Protein AF-X1LH79-F1 (afdb_monomer)

Organism: NCBI:txid412755

Foldseek 3Di:
DVVVVFVVVQVVCCVPVVDDRDPGDDDDDDDDPDDDPDDDPPVPPPPDDDPVQLVVLVVVLVPPPDPVCSVVSSVVSVVVVSVCVVDPDDD

Solvent-accessible surface area (backbone atoms only — not comparable to full-atom values): 6062 Å² total; per-residue (Å²): 113,71,66,60,55,50,53,53,53,40,53,55,48,40,71,69,66,71,65,82,77,64,86,79,87,82,88,78,92,73,85,82,78,78,78,69,95,83,78,75,86,62,84,74,77,79,72,76,76,53,73,65,58,53,47,54,52,52,56,64,45,67,75,48,86,56,68,86,48,42,67,57,52,48,53,50,54,54,49,52,54,43,51,47,71,76,50,65,81,82,132

Mean predicted aligned error: 16.65 Å

pLDDT: mean 74.17, std 11.96, range [45.28, 87.88]

Radius of gyration: 16.34 Å; Cα contacts (8 Å, |Δi|>4): 30; chains: 1; bounding box: 38×34×36 Å

Secondary structure (DSSP, 8-state):
-HHHHHHHHHHHHHHHH-SS------PPP----PPPTTS--------PPPHHHHHHHHHHHHT-S-TTTHHHHHHHHHHHHHHHHHSPPP-

Structure (mmCIF, N/CA/C/O backbone):
data_AF-X1LH79-F1
#
_entry.id   AF-X1LH79-F1
#
loop_
_atom_site.group_PDB
_atom_site.id
_atom_site.type_symbol
_atom_site.label_atom_id
_atom_site.label_alt_id
_atom_site.label_comp_id
_atom_site.label_asym_id
_atom_site.label_entity_id
_atom_site.label_seq_id
_atom_site.pdbx_PDB_ins_code
_atom_site.Cartn_x
_atom_site.Cartn_y
_atom_site.Cartn_z
_atom_site.occupancy
_atom_site.B_iso_or_equiv
_atom_site.auth_seq_id
_atom_site.auth_comp_id
_atom_site.auth_asym_id
_atom_site.auth_atom_id
_atom_site.pdbx_PDB_model_num
ATOM 1 N N . GLN A 1 1 ? -17.477 -7.482 6.932 1.00 61.50 1 GLN A N 1
ATOM 2 C CA . GLN A 1 1 ? -16.057 -7.053 6.977 1.00 61.50 1 GLN A CA 1
ATOM 3 C C . GLN A 1 1 ? -15.425 -6.965 5.585 1.00 61.50 1 GLN A C 1
ATOM 5 O O . GLN A 1 1 ? -14.897 -5.912 5.256 1.00 61.50 1 GLN A O 1
ATOM 10 N N . LEU A 1 2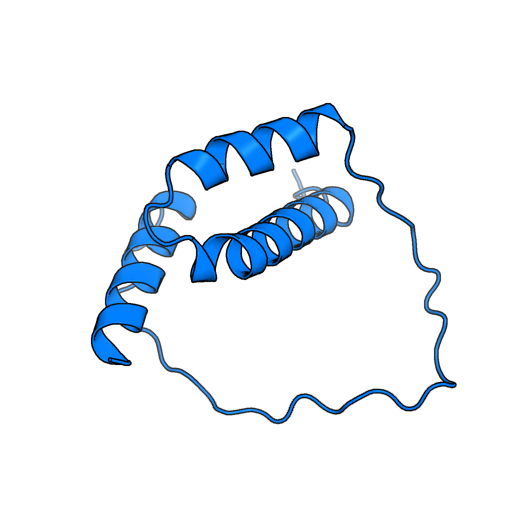 ? -15.527 -7.996 4.733 1.00 68.25 2 LEU A N 1
ATOM 11 C CA . LEU A 1 2 ? -14.947 -7.980 3.376 1.00 68.25 2 LEU A CA 1
ATOM 12 C C . LEU A 1 2 ? -15.483 -6.859 2.462 1.00 68.25 2 LEU A C 1
ATOM 14 O O . LEU A 1 2 ? -14.741 -6.301 1.662 1.00 68.25 2 LEU A O 1
ATOM 18 N N . THR A 1 3 ? -16.768 -6.527 2.583 1.00 71.50 3 THR A N 1
ATOM 19 C CA . THR A 1 3 ? -17.432 -5.495 1.771 1.00 71.50 3 THR A CA 1
ATOM 20 C C . THR A 1 3 ? -16.860 -4.104 2.032 1.00 71.50 3 THR A C 1
ATOM 22 O O . THR A 1 3 ? -16.609 -3.357 1.097 1.00 71.50 3 THR A O 1
ATOM 25 N N . TYR A 1 4 ? -16.577 -3.793 3.299 1.00 74.44 4 TYR A N 1
ATOM 26 C CA . TYR A 1 4 ? -15.958 -2.531 3.699 1.00 74.44 4 TYR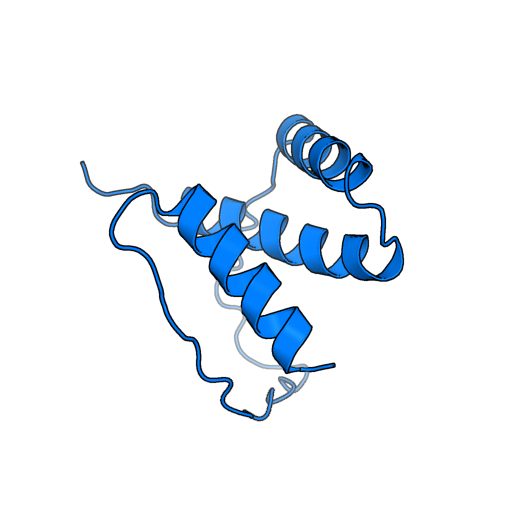 A CA 1
ATOM 27 C C . TYR A 1 4 ? -14.546 -2.396 3.106 1.00 74.44 4 TYR A C 1
ATOM 29 O O . TYR A 1 4 ? -14.208 -1.371 2.518 1.00 74.44 4 TYR A O 1
ATOM 37 N N . LEU A 1 5 ? -13.772 -3.488 3.142 1.00 80.88 5 LEU A N 1
ATOM 38 C CA . LEU A 1 5 ? -12.445 -3.557 2.529 1.00 80.88 5 LEU A CA 1
ATOM 39 C C . LEU A 1 5 ? -12.498 -3.348 1.006 1.00 80.88 5 LEU A C 1
ATOM 41 O O . LEU A 1 5 ? -11.624 -2.6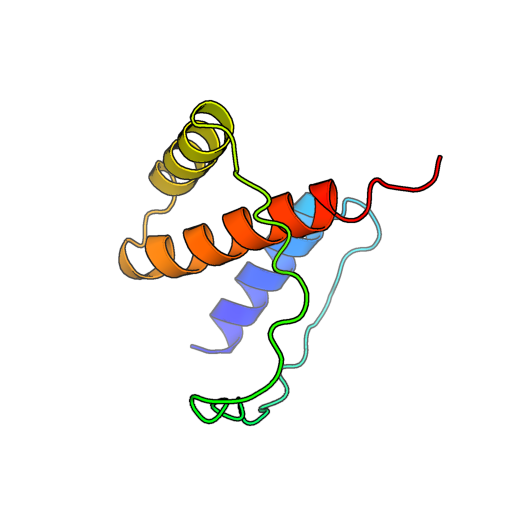90 0.445 1.00 80.88 5 LEU A O 1
ATOM 45 N N . LYS A 1 6 ? -13.529 -3.872 0.325 1.00 85.81 6 LYS A N 1
ATOM 46 C CA . LYS A 1 6 ? -13.720 -3.616 -1.110 1.00 85.81 6 LYS A CA 1
ATOM 47 C C . LYS A 1 6 ? -13.914 -2.133 -1.398 1.00 85.81 6 LYS A C 1
ATOM 49 O O . LYS A 1 6 ? -13.264 -1.617 -2.301 1.00 85.81 6 LYS A O 1
ATOM 54 N N . CYS A 1 7 ? -14.776 -1.461 -0.639 1.00 85.44 7 CYS A N 1
ATOM 55 C CA . CYS A 1 7 ? -15.077 -0.047 -0.855 1.00 85.44 7 CYS A CA 1
ATOM 56 C C . CYS A 1 7 ? -13.848 0.849 -0.648 1.00 85.44 7 CYS A C 1
ATOM 58 O O . CYS A 1 7 ? -13.619 1.758 -1.447 1.00 85.44 7 CYS A O 1
ATOM 60 N N . G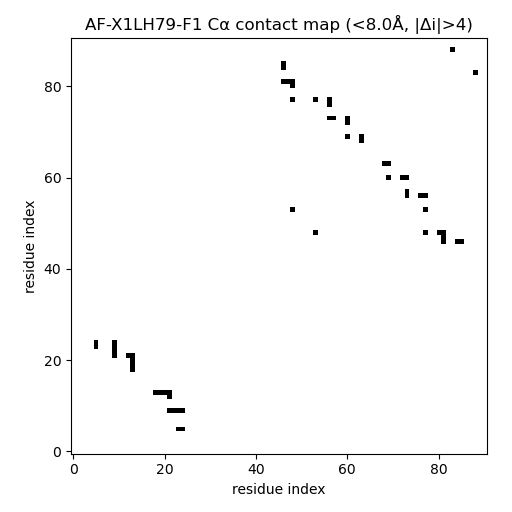LU A 1 8 ? -13.035 0.577 0.377 1.00 86.31 8 GLU A N 1
ATOM 61 C CA . GLU A 1 8 ? -11.793 1.326 0.614 1.00 86.31 8 GLU A CA 1
ATOM 62 C C . GLU A 1 8 ? -10.780 1.126 -0.518 1.00 86.31 8 GLU A C 1
ATOM 64 O O . GLU A 1 8 ? -10.244 2.105 -1.035 1.00 86.31 8 GLU A O 1
ATOM 69 N N . ILE A 1 9 ? -10.560 -0.119 -0.960 1.00 86.50 9 ILE A N 1
ATOM 70 C CA . ILE A 1 9 ? -9.625 -0.411 -2.058 1.00 86.50 9 ILE A CA 1
ATOM 71 C C . ILE A 1 9 ? -10.091 0.246 -3.361 1.00 86.50 9 ILE A C 1
ATOM 73 O O . ILE A 1 9 ? -9.278 0.844 -4.061 1.00 86.50 9 ILE A O 1
ATOM 77 N N . ILE A 1 10 ? -11.389 0.177 -3.672 1.00 87.88 10 ILE A N 1
ATOM 78 C CA . ILE A 1 10 ? -11.964 0.834 -4.853 1.00 87.88 10 ILE A CA 1
ATOM 79 C C . ILE A 1 10 ? -11.741 2.352 -4.791 1.00 87.88 10 ILE A C 1
ATOM 81 O O . ILE A 1 10 ? -11.266 2.945 -5.758 1.00 87.88 10 ILE A O 1
ATOM 85 N N . SER A 1 11 ? -12.041 2.976 -3.651 1.00 87.19 11 SER A N 1
ATOM 86 C CA . SER A 1 11 ? -11.903 4.427 -3.473 1.00 87.19 11 SER A CA 1
ATOM 87 C C . SER A 1 11 ? -10.454 4.892 -3.629 1.00 87.19 11 SER A C 1
ATOM 89 O O . SER A 1 11 ? -10.187 5.907 -4.271 1.00 87.19 11 SER A O 1
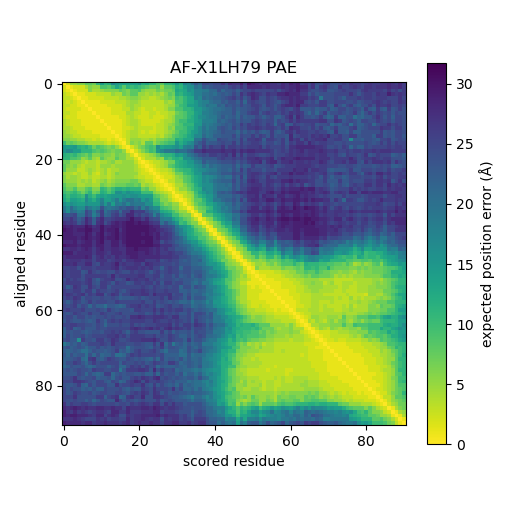ATOM 91 N N . GLU A 1 12 ? -9.512 4.138 -3.067 1.00 87.31 12 GLU A N 1
ATOM 92 C CA . GLU A 1 12 ? -8.087 4.456 -3.122 1.00 87.31 12 GLU A CA 1
ATOM 93 C C . GLU A 1 12 ? -7.506 4.259 -4.530 1.00 87.31 12 GLU A C 1
ATOM 95 O O . GLU A 1 12 ? -6.712 5.079 -4.993 1.00 87.31 12 GLU A O 1
ATOM 100 N N . LEU A 1 13 ? -7.928 3.208 -5.240 1.00 85.25 13 LEU A N 1
ATOM 101 C CA . LEU A 1 13 ? -7.527 2.977 -6.629 1.00 85.25 13 LEU A CA 1
ATOM 102 C C . LEU A 1 13 ? -8.042 4.086 -7.550 1.00 85.25 13 LEU A C 1
ATOM 104 O O . LEU A 1 13 ? -7.263 4.624 -8.335 1.00 85.25 13 LEU A O 1
ATOM 108 N N . ASN A 1 14 ? -9.311 4.478 -7.407 1.00 87.69 14 ASN A N 1
ATOM 109 C CA . ASN A 1 14 ? -9.912 5.536 -8.221 1.00 87.69 14 ASN A CA 1
ATOM 110 C C . ASN A 1 14 ? -9.231 6.895 -8.001 1.00 87.69 14 ASN A C 1
ATOM 112 O O . ASN A 1 14 ? -8.983 7.613 -8.966 1.00 87.69 14 ASN A O 1
ATOM 116 N N . LYS A 1 15 ? -8.844 7.230 -6.761 1.00 87.31 15 LYS A N 1
ATOM 117 C CA . LYS A 1 15 ? -8.088 8.462 -6.470 1.00 87.31 15 LYS A CA 1
ATOM 118 C C . LYS A 1 15 ? -6.722 8.521 -7.153 1.00 87.31 15 LYS A C 1
ATOM 120 O O . LYS A 1 15 ? -6.258 9.610 -7.470 1.00 87.31 15 LYS A O 1
ATOM 125 N N . ARG A 1 16 ? -6.050 7.378 -7.316 1.00 83.19 16 ARG A N 1
ATOM 126 C CA . ARG A 1 16 ? -4.666 7.319 -7.817 1.00 83.19 16 ARG A CA 1
ATOM 127 C C . ARG A 1 16 ? -4.569 7.144 -9.321 1.00 83.19 16 ARG A C 1
ATOM 129 O O . ARG A 1 16 ? -3.654 7.690 -9.923 1.00 83.19 16 ARG A O 1
ATOM 136 N N . LEU A 1 17 ? -5.453 6.336 -9.901 1.00 79.00 17 LEU A N 1
ATOM 137 C CA . LEU A 1 17 ? -5.419 6.029 -11.329 1.00 79.00 17 LEU A CA 1
ATOM 138 C C . LEU A 1 17 ? -6.036 7.148 -12.168 1.00 79.00 17 LEU A C 1
ATOM 140 O O . LEU A 1 17 ? -5.677 7.257 -13.333 1.00 79.00 17 LEU A O 1
ATOM 144 N N . GLY A 1 18 ? -6.926 7.973 -11.597 1.00 66.00 18 GLY A N 1
ATOM 145 C CA . GLY A 1 18 ? -7.457 9.201 -12.212 1.00 66.00 18 GLY A CA 1
ATOM 146 C C . GLY A 1 18 ? -8.261 9.022 -13.511 1.00 66.00 18 GLY A C 1
ATOM 147 O O . GLY A 1 18 ? -8.876 9.978 -13.968 1.00 66.00 18 GLY A O 1
ATOM 148 N N . GLY A 1 19 ? -8.256 7.821 -14.095 1.00 72.81 19 GLY A N 1
ATOM 149 C CA . GLY A 1 19 ? -8.994 7.437 -15.293 1.00 72.81 19 GLY A CA 1
ATOM 150 C C . GLY A 1 19 ? -10.360 6.832 -14.968 1.00 72.81 19 GLY A C 1
ATOM 151 O O . GLY A 1 19 ? -11.095 7.330 -14.116 1.00 72.81 19 GLY A O 1
ATOM 152 N N . GLU A 1 20 ? -10.722 5.747 -15.655 1.00 70.94 20 GLU A N 1
ATOM 153 C CA . GLU A 1 20 ? -12.035 5.115 -15.503 1.00 70.94 20 GLU A CA 1
ATOM 154 C C . GLU A 1 20 ? -12.321 4.658 -14.065 1.00 70.94 20 GLU A C 1
ATOM 156 O O . GLU A 1 20 ? -11.495 4.036 -13.393 1.00 70.94 20 GLU A O 1
ATOM 161 N N . SER A 1 21 ? -13.538 4.944 -13.594 1.00 78.81 21 SER A N 1
ATOM 162 C CA . SER A 1 21 ? -13.972 4.573 -12.249 1.00 78.81 21 SER A CA 1
ATOM 163 C C . SER A 1 21 ? -14.156 3.061 -12.129 1.00 78.81 21 SER A C 1
ATOM 165 O O . SER A 1 21 ? -15.090 2.481 -12.689 1.00 78.81 21 SER A O 1
ATOM 167 N N . ILE A 1 22 ? -13.310 2.424 -11.323 1.00 80.94 22 ILE A N 1
ATOM 168 C CA . ILE A 1 22 ? -13.448 1.021 -10.941 1.00 80.94 22 ILE A CA 1
ATOM 169 C C . ILE A 1 22 ? -14.713 0.894 -10.090 1.00 80.94 22 ILE A C 1
ATOM 171 O O . ILE A 1 22 ? -14.810 1.482 -9.014 1.00 80.94 22 ILE A O 1
ATOM 175 N N . LYS A 1 23 ? -15.696 0.130 -10.579 1.00 83.56 23 LYS A N 1
ATOM 176 C CA . LYS A 1 23 ? -16.991 -0.070 -9.900 1.00 83.56 23 LYS A CA 1
ATOM 177 C C . LYS A 1 23 ? -17.007 -1.285 -8.977 1.00 83.56 23 LYS A C 1
ATOM 179 O O . LYS A 1 23 ? -17.777 -1.319 -8.023 1.00 83.56 23 LYS A O 1
ATOM 184 N N . ASN A 1 24 ? -16.193 -2.301 -9.262 1.00 81.75 24 ASN A N 1
ATOM 185 C CA . ASN A 1 24 ? -16.176 -3.535 -8.482 1.00 81.75 24 ASN A CA 1
ATOM 186 C C . ASN A 1 24 ? -14.815 -4.233 -8.563 1.00 81.75 24 ASN A C 1
ATOM 188 O O . ASN A 1 24 ? -14.103 -4.111 -9.558 1.00 81.75 24 ASN A O 1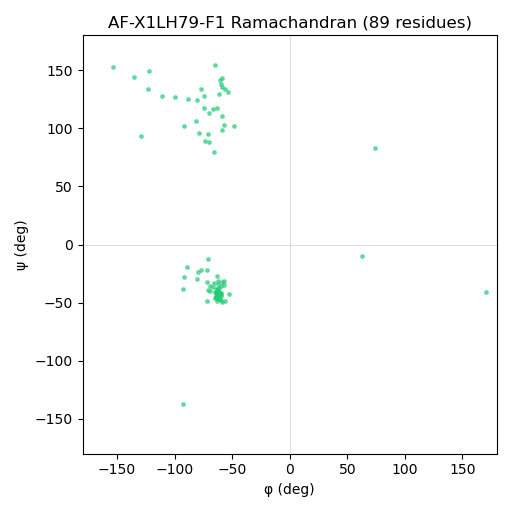
ATOM 192 N N . ILE A 1 25 ? -14.486 -5.000 -7.524 1.00 80.19 25 ILE A N 1
ATOM 193 C CA . ILE A 1 25 ? -13.279 -5.826 -7.454 1.00 80.19 25 ILE A CA 1
ATOM 194 C C . ILE A 1 25 ? -13.607 -7.220 -6.910 1.00 80.19 25 ILE A C 1
ATOM 196 O O . ILE A 1 25 ? -14.439 -7.397 -6.008 1.00 80.19 25 ILE A O 1
ATOM 200 N N . TYR A 1 26 ? -12.919 -8.227 -7.446 1.00 82.62 26 TYR A N 1
ATOM 201 C CA . TYR A 1 26 ? -13.043 -9.623 -7.035 1.00 82.62 26 TYR A CA 1
ATOM 202 C C . TYR A 1 26 ? -11.761 -10.069 -6.338 1.00 82.62 26 TYR A C 1
ATOM 204 O O . TYR A 1 26 ? -10.668 -9.921 -6.880 1.00 82.62 26 TYR A O 1
ATOM 212 N N . PHE A 1 27 ? -11.892 -10.638 -5.140 1.00 80.38 27 PHE A N 1
ATOM 213 C CA . PHE A 1 27 ? -10.766 -11.263 -4.457 1.00 80.38 27 PHE A CA 1
ATOM 214 C C . PHE A 1 27 ? -10.674 -12.720 -4.893 1.00 80.38 27 PHE A C 1
ATOM 216 O O . PHE A 1 27 ? -11.641 -13.468 -4.757 1.00 80.38 27 PHE A O 1
ATOM 223 N N . ARG A 1 28 ? -9.509 -13.127 -5.394 1.00 79.12 28 ARG A N 1
ATOM 224 C CA . ARG A 1 28 ? -9.172 -14.541 -5.555 1.00 79.12 28 ARG A CA 1
ATOM 225 C C . ARG A 1 28 ? -8.279 -14.959 -4.395 1.00 79.12 28 ARG A C 1
ATOM 227 O O . ARG A 1 28 ? -7.270 -14.311 -4.127 1.00 79.12 28 ARG A O 1
ATOM 234 N N . LEU A 1 29 ? -8.666 -16.031 -3.712 1.00 75.50 29 LEU A N 1
ATOM 235 C CA . LEU A 1 29 ? -7.806 -16.709 -2.751 1.00 75.50 29 LEU A CA 1
ATOM 236 C C . LEU A 1 29 ? -6.765 -17.505 -3.537 1.00 75.50 29 LEU A C 1
ATOM 238 O O . LEU A 1 29 ? -7.107 -18.386 -4.319 1.00 75.50 29 LEU A O 1
ATOM 242 N N . GLY A 1 30 ? -5.502 -17.144 -3.357 1.00 77.94 30 GLY A N 1
ATOM 243 C CA . GLY A 1 30 ? -4.364 -17.884 -3.881 1.00 77.94 30 GLY A CA 1
ATOM 244 C C . GLY A 1 30 ? -3.443 -18.279 -2.738 1.00 77.94 30 GLY A C 1
ATOM 245 O O . GLY A 1 30 ? -3.340 -17.570 -1.736 1.00 77.94 30 GLY A O 1
ATOM 246 N N . GLU A 1 31 ? -2.758 -19.406 -2.885 1.00 67.50 31 GLU A N 1
ATOM 247 C CA . GLU A 1 31 ? -1.755 -19.835 -1.919 1.00 67.50 31 GLU A CA 1
ATOM 248 C C . GLU A 1 31 ? -0.436 -19.098 -2.155 1.00 67.50 31 GLU A C 1
ATOM 250 O O . GLU A 1 31 ? 0.158 -19.146 -3.235 1.00 67.50 31 GLU A O 1
ATOM 255 N N . VAL A 1 32 ? 0.072 -18.437 -1.115 1.00 66.94 32 VAL A N 1
ATOM 256 C CA . VAL A 1 32 ? 1.433 -17.900 -1.137 1.00 66.94 32 VAL A CA 1
ATOM 257 C C . VAL A 1 32 ? 2.390 -19.057 -0.863 1.00 66.94 32 VAL A C 1
ATOM 259 O O . VAL A 1 32 ? 2.642 -19.405 0.292 1.00 66.94 32 VAL A O 1
ATOM 262 N N . LYS A 1 33 ? 2.941 -19.663 -1.923 1.00 63.88 33 LYS A N 1
ATOM 263 C CA . LYS A 1 33 ? 3.998 -20.675 -1.787 1.00 63.88 33 LYS A CA 1
ATOM 264 C C . LYS A 1 33 ? 5.191 -20.055 -1.053 1.00 63.88 33 LYS A C 1
ATOM 266 O O . LYS A 1 33 ? 5.883 -19.186 -1.586 1.00 63.88 33 LYS A O 1
ATOM 271 N N . LYS A 1 34 ? 5.440 -20.497 0.183 1.00 59.69 34 LYS A N 1
ATOM 272 C CA . LYS A 1 34 ? 6.658 -20.144 0.921 1.00 59.69 34 LYS A CA 1
ATOM 273 C C . LYS A 1 34 ? 7.850 -20.709 0.146 1.00 59.69 34 LYS A C 1
ATOM 275 O O . LYS A 1 34 ? 7.952 -21.922 -0.024 1.00 59.69 34 LYS A O 1
ATOM 280 N N . LYS A 1 35 ? 8.744 -19.844 -0.341 1.00 58.81 35 LYS A N 1
ATOM 281 C CA . LYS A 1 35 ? 9.997 -20.299 -0.960 1.00 58.81 35 LYS A CA 1
ATOM 282 C C . LYS A 1 35 ? 10.813 -21.075 0.082 1.00 58.81 35 LYS A C 1
ATOM 284 O O . LYS A 1 35 ? 11.010 -20.580 1.193 1.00 58.81 35 LYS A O 1
ATOM 289 N N . ARG A 1 36 ? 11.281 -22.281 -0.264 1.00 57.28 36 ARG A N 1
ATOM 290 C CA . ARG A 1 36 ? 12.295 -23.001 0.525 1.00 57.28 36 ARG A CA 1
ATOM 291 C C . ARG A 1 36 ? 13.557 -22.130 0.584 1.00 57.28 36 ARG A C 1
ATOM 293 O O . ARG A 1 36 ? 13.917 -21.509 -0.416 1.00 57.28 36 ARG A O 1
ATOM 300 N N . LYS A 1 37 ? 14.201 -22.046 1.756 1.00 53.72 37 LYS A N 1
ATOM 301 C CA . LYS A 1 37 ? 15.516 -21.401 1.917 1.00 53.72 37 LYS A CA 1
ATOM 302 C C . LYS A 1 37 ? 16.502 -22.130 0.996 1.00 53.72 37 LYS A C 1
ATOM 304 O O . LYS A 1 37 ? 16.956 -23.206 1.357 1.00 53.72 37 LYS A O 1
ATOM 309 N N . GLY A 1 38 ? 16.782 -21.596 -0.190 1.00 54.06 38 GLY A N 1
ATOM 310 C CA . GLY A 1 38 ? 17.753 -22.228 -1.083 1.00 54.06 38 GLY A CA 1
ATOM 311 C C . GLY A 1 38 ? 17.838 -21.670 -2.495 1.00 54.06 38 GLY A C 1
ATOM 312 O O . GLY A 1 38 ? 18.948 -21.509 -2.981 1.00 54.06 38 GLY A O 1
ATOM 313 N N . GLU A 1 39 ? 16.729 -21.327 -3.156 1.00 49.84 39 GLU A N 1
ATOM 314 C CA . GLU A 1 39 ? 16.792 -21.180 -4.619 1.00 49.84 39 GLU A CA 1
ATOM 315 C C . GLU A 1 39 ? 16.366 -19.821 -5.185 1.00 49.84 39 GLU A C 1
ATOM 317 O O . GLU A 1 39 ? 15.314 -19.252 -4.874 1.00 49.84 39 GLU A O 1
ATOM 322 N N . ILE A 1 40 ? 17.240 -19.386 -6.101 1.00 48.28 40 ILE A N 1
ATOM 323 C CA . ILE A 1 40 ? 17.241 -18.215 -6.977 1.00 48.28 40 ILE A CA 1
ATOM 324 C C . ILE A 1 40 ? 17.544 -16.897 -6.251 1.00 48.28 40 ILE A C 1
ATOM 326 O O . ILE A 1 40 ? 16.659 -16.088 -5.960 1.00 48.28 40 ILE A O 1
ATOM 330 N N . LYS A 1 41 ? 18.845 -16.626 -6.058 1.00 52.56 41 LYS A N 1
ATOM 331 C CA . LYS A 1 41 ? 19.351 -15.248 -6.096 1.00 52.56 41 LYS A CA 1
ATOM 332 C C . LYS A 1 41 ? 19.173 -14.743 -7.532 1.00 52.56 41 LYS A C 1
ATOM 334 O O . LYS A 1 41 ? 20.117 -14.722 -8.310 1.00 52.56 41 LYS A O 1
ATOM 339 N N . ALA A 1 42 ? 17.951 -14.340 -7.884 1.00 49.19 42 ALA A N 1
ATOM 340 C CA . ALA A 1 42 ? 17.809 -13.289 -8.883 1.00 49.19 42 ALA A CA 1
ATOM 341 C C . ALA A 1 42 ? 18.669 -12.145 -8.352 1.00 49.19 42 ALA A C 1
ATOM 343 O O . ALA A 1 42 ? 18.594 -11.888 -7.145 1.00 49.19 42 ALA A O 1
ATOM 344 N N . ALA A 1 43 ? 19.534 -11.560 -9.183 1.00 45.28 43 ALA A N 1
ATOM 345 C CA . ALA A 1 43 ? 20.350 -10.426 -8.778 1.00 45.28 43 ALA A CA 1
ATOM 346 C C . ALA A 1 43 ? 19.415 -9.412 -8.111 1.00 45.28 43 ALA A C 1
ATOM 348 O O . ALA A 1 43 ? 18.593 -8.781 -8.771 1.00 45.28 43 ALA A O 1
ATOM 349 N N . GLN A 1 44 ? 19.439 -9.367 -6.775 1.00 47.06 44 GLN A N 1
ATOM 350 C CA . GLN A 1 44 ? 18.627 -8.441 -6.012 1.00 47.06 44 GLN A CA 1
ATOM 351 C C . GLN A 1 44 ? 19.316 -7.114 -6.232 1.00 47.06 44 GLN A C 1
ATOM 353 O O . GLN A 1 44 ? 20.235 -6.764 -5.493 1.00 47.06 44 GLN A O 1
ATOM 358 N N . VAL A 1 45 ? 18.908 -6.412 -7.284 1.00 47.62 45 VAL A N 1
ATOM 359 C CA . VAL A 1 45 ? 19.166 -4.989 -7.393 1.00 47.62 45 VAL A CA 1
ATOM 360 C C . VAL A 1 45 ? 18.542 -4.411 -6.130 1.00 47.62 45 VAL A C 1
ATOM 362 O O . VAL A 1 45 ? 17.321 -4.376 -5.964 1.00 47.62 45 VAL A O 1
ATOM 365 N N . LYS A 1 46 ? 19.383 -4.089 -5.146 1.00 51.69 46 LYS A N 1
ATOM 366 C CA . LYS A 1 46 ? 18.939 -3.375 -3.959 1.00 51.69 46 LYS A CA 1
ATOM 367 C C . LYS A 1 46 ? 18.611 -1.974 -4.432 1.00 51.69 46 LYS A C 1
ATOM 369 O O . LYS A 1 46 ? 19.460 -1.095 -4.453 1.00 51.69 46 LYS A O 1
ATOM 374 N N . ILE A 1 47 ? 17.370 -1.791 -4.863 1.00 57.75 47 ILE A N 1
ATOM 375 C CA . ILE A 1 47 ? 16.812 -0.461 -5.024 1.00 57.75 47 ILE A CA 1
ATOM 376 C C . ILE A 1 47 ? 16.608 0.057 -3.611 1.00 57.75 47 ILE A C 1
ATOM 378 O O . ILE A 1 47 ? 15.627 -0.288 -2.932 1.00 57.75 47 ILE A O 1
ATOM 382 N N . ASP A 1 48 ? 17.597 0.801 -3.142 1.00 65.88 48 ASP A N 1
ATOM 383 C CA . ASP A 1 48 ? 17.502 1.532 -1.899 1.00 65.88 48 ASP A CA 1
ATOM 384 C C . ASP A 1 48 ? 16.593 2.743 -2.132 1.00 65.88 48 ASP A C 1
ATOM 386 O O . ASP A 1 48 ? 16.712 3.493 -3.103 1.00 65.88 48 ASP A O 1
ATOM 390 N N . LEU A 1 49 ? 15.591 2.863 -1.263 1.00 68.62 49 LEU A N 1
ATOM 391 C CA . LEU A 1 49 ? 14.805 4.082 -1.161 1.00 68.62 49 LEU A CA 1
ATOM 392 C C . LEU A 1 49 ? 15.646 5.083 -0.389 1.00 68.62 49 LEU A C 1
ATOM 394 O O . LEU A 1 49 ? 16.198 4.741 0.662 1.00 68.62 49 LEU A O 1
ATOM 398 N N . GLU A 1 50 ? 15.718 6.307 -0.887 1.00 80.12 50 GLU A N 1
ATOM 399 C CA . GLU A 1 50 ? 16.418 7.361 -0.168 1.00 80.12 50 GLU A CA 1
ATOM 400 C C . GLU A 1 50 ? 15.701 7.653 1.155 1.00 80.12 50 GLU A C 1
ATOM 402 O O . GLU A 1 50 ? 14.499 7.405 1.324 1.00 80.12 50 GLU A O 1
ATOM 407 N N . LYS A 1 51 ? 16.450 8.175 2.130 1.00 74.81 51 LYS A N 1
ATOM 408 C CA . LYS A 1 51 ? 15.912 8.477 3.464 1.00 74.81 51 LYS A CA 1
ATOM 409 C C . LYS A 1 51 ? 14.722 9.436 3.390 1.00 74.81 51 LYS A C 1
ATOM 411 O O . LYS A 1 51 ? 13.772 9.268 4.153 1.00 74.81 51 LYS A O 1
ATOM 416 N N . GLU A 1 52 ? 14.753 10.376 2.450 1.00 76.12 52 GLU A N 1
ATOM 417 C CA . GLU A 1 52 ? 13.667 11.321 2.187 1.00 76.12 52 GLU A CA 1
ATOM 418 C C . GLU A 1 52 ? 12.401 10.608 1.710 1.00 76.12 52 GLU A C 1
ATOM 420 O O . GLU A 1 52 ? 11.320 10.825 2.250 1.00 76.12 52 GLU A O 1
ATOM 425 N N . GLU A 1 53 ? 12.530 9.650 0.792 1.00 77.25 53 GLU A N 1
ATOM 426 C CA . GLU A 1 53 ? 11.396 8.888 0.271 1.00 77.25 53 GLU A CA 1
ATOM 427 C C . GLU A 1 53 ? 10.702 8.054 1.352 1.00 77.25 53 GLU A C 1
ATOM 429 O O . GLU A 1 53 ? 9.474 7.935 1.373 1.00 77.25 53 GLU A O 1
ATOM 434 N N . LEU A 1 54 ? 11.488 7.476 2.261 1.00 80.81 54 LEU A N 1
ATOM 435 C CA . LEU A 1 54 ? 10.967 6.759 3.422 1.00 80.81 54 LEU A CA 1
ATOM 436 C C . LEU A 1 54 ? 10.309 7.708 4.426 1.00 80.81 54 LEU A C 1
ATOM 438 O O . LEU A 1 54 ? 9.312 7.327 5.047 1.00 80.81 54 LEU A O 1
ATOM 442 N N . ALA A 1 55 ? 10.838 8.923 4.589 1.00 80.75 55 ALA A N 1
ATOM 443 C CA . ALA A 1 55 ? 10.237 9.945 5.437 1.00 80.75 55 ALA A CA 1
ATOM 444 C C . ALA A 1 55 ? 8.859 10.356 4.900 1.00 80.75 55 ALA A C 1
ATOM 446 O O . ALA A 1 55 ? 7.893 10.312 5.660 1.00 80.75 55 ALA A O 1
ATOM 447 N N . THR A 1 56 ? 8.723 10.599 3.592 1.00 83.56 56 THR A N 1
ATOM 448 C CA . THR A 1 56 ? 7.427 10.909 2.961 1.00 83.56 56 THR A CA 1
ATOM 449 C C . THR A 1 56 ? 6.414 9.780 3.155 1.00 83.56 56 THR A C 1
ATOM 451 O O . THR A 1 56 ? 5.257 10.019 3.494 1.00 83.56 56 THR A O 1
ATOM 454 N N . ILE A 1 57 ? 6.840 8.519 2.994 1.00 82.81 57 ILE A N 1
ATOM 455 C CA . ILE A 1 57 ? 5.971 7.357 3.243 1.00 82.81 57 ILE A CA 1
ATOM 456 C C . ILE A 1 57 ? 5.517 7.331 4.707 1.00 82.81 57 ILE A C 1
ATOM 458 O O . ILE A 1 57 ? 4.341 7.092 4.974 1.00 82.81 57 ILE A O 1
ATOM 462 N N . LYS A 1 58 ? 6.416 7.592 5.663 1.00 81.94 58 LYS A N 1
ATOM 463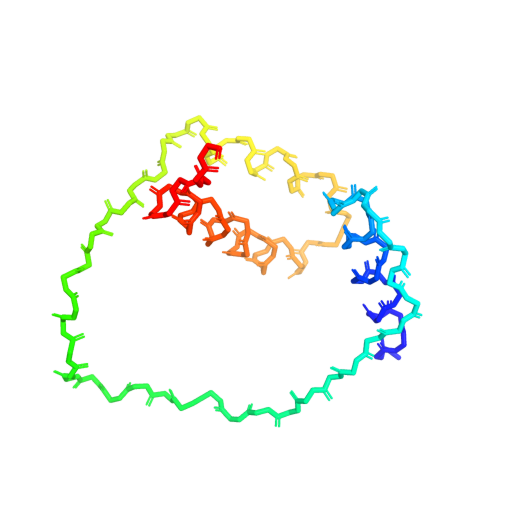 C CA . LYS A 1 58 ? 6.062 7.654 7.088 1.00 81.94 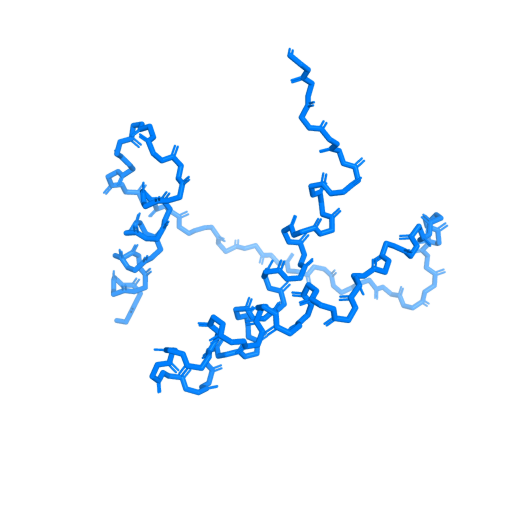58 LYS A CA 1
ATOM 464 C C . LYS A 1 58 ? 5.089 8.788 7.396 1.00 81.94 58 LYS A C 1
ATOM 466 O O . LYS A 1 58 ? 4.169 8.568 8.178 1.00 81.94 58 LYS A O 1
ATOM 471 N N . GLU A 1 59 ? 5.261 9.964 6.801 1.00 85.88 59 GLU A N 1
ATOM 472 C CA . GLU A 1 59 ? 4.335 11.086 6.987 1.00 85.88 59 GLU A CA 1
ATOM 473 C C . GLU A 1 59 ? 2.940 10.770 6.453 1.00 85.88 59 GLU A C 1
ATOM 475 O O . GLU A 1 59 ? 1.963 10.915 7.186 1.00 85.88 59 GLU A O 1
ATOM 480 N N . ASN A 1 60 ? 2.847 10.207 5.248 1.00 81.56 60 ASN A N 1
ATOM 481 C CA . ASN A 1 60 ? 1.573 9.785 4.663 1.00 81.56 60 ASN A CA 1
ATOM 482 C C . ASN A 1 60 ? 0.848 8.741 5.530 1.00 81.56 60 ASN A C 1
ATOM 484 O O . ASN A 1 60 ? -0.380 8.719 5.604 1.00 81.56 60 ASN A O 1
ATOM 488 N N . LEU A 1 61 ? 1.600 7.886 6.230 1.00 83.38 61 LEU A N 1
ATOM 489 C CA . LEU A 1 61 ? 1.043 6.876 7.131 1.00 83.38 61 LEU A CA 1
ATOM 490 C C . LEU A 1 61 ? 0.570 7.441 8.476 1.00 83.38 61 LEU A C 1
ATOM 492 O O . LEU A 1 61 ? -0.287 6.814 9.103 1.00 83.38 61 LEU A O 1
ATOM 496 N N . LYS A 1 62 ? 1.060 8.610 8.921 1.00 82.56 62 LYS A N 1
ATOM 497 C CA . LYS A 1 62 ? 0.583 9.255 10.163 1.00 82.56 62 LYS A CA 1
ATOM 498 C C . LYS A 1 62 ? -0.902 9.619 10.083 1.00 82.56 62 LYS A C 1
ATOM 500 O O . LYS A 1 62 ? -1.588 9.556 11.098 1.00 82.56 62 LYS A O 1
ATOM 505 N N . GLY A 1 63 ? -1.406 9.940 8.888 1.00 81.19 63 GLY A N 1
ATOM 506 C CA . GLY A 1 63 ? -2.824 10.236 8.651 1.00 81.19 63 GLY A CA 1
ATOM 507 C C . GLY A 1 63 ? -3.751 9.015 8.734 1.00 81.19 63 GLY A C 1
ATOM 508 O O . GLY A 1 63 ? -4.971 9.163 8.815 1.00 81.19 63 GLY A O 1
ATOM 509 N N . VAL A 1 64 ? -3.203 7.795 8.747 1.00 79.50 64 VAL A N 1
ATOM 510 C CA . VAL A 1 64 ? -3.992 6.561 8.814 1.00 79.50 64 VAL A CA 1
ATOM 511 C C . VAL A 1 64 ? -4.379 6.289 10.268 1.00 79.50 64 VAL A C 1
ATOM 513 O O . VAL A 1 64 ? -3.552 5.850 11.070 1.00 79.50 64 VAL A O 1
ATOM 516 N N . LYS A 1 65 ? -5.661 6.513 10.596 1.00 80.06 65 LYS A N 1
ATOM 517 C CA . LYS A 1 65 ? -6.226 6.314 11.948 1.00 80.06 65 LYS A CA 1
ATOM 518 C C . LYS A 1 65 ? -6.028 4.893 12.480 1.00 80.06 65 LYS A C 1
ATOM 520 O O . LYS A 1 65 ? -5.885 4.693 13.684 1.00 80.06 65 LYS A O 1
ATOM 525 N N . ASN A 1 66 ? -6.012 3.902 11.592 1.00 83.56 66 ASN A N 1
ATOM 526 C CA . ASN A 1 66 ? -5.882 2.510 11.983 1.00 83.56 66 ASN A CA 1
ATOM 527 C C . ASN A 1 66 ? -4.413 2.056 12.007 1.00 83.56 66 ASN A C 1
ATOM 529 O O . ASN A 1 66 ? -3.808 1.739 10.980 1.00 83.56 66 ASN A O 1
ATOM 533 N N . ARG A 1 67 ? -3.855 1.992 13.220 1.00 79.94 67 ARG A N 1
ATOM 534 C CA . ARG A 1 67 ? -2.450 1.636 13.468 1.00 79.94 67 ARG A CA 1
ATOM 535 C C . ARG A 1 67 ? -2.091 0.214 13.040 1.00 79.94 67 ARG A C 1
ATOM 537 O O . ARG A 1 67 ? -0.943 -0.020 12.678 1.00 79.94 67 ARG A O 1
ATOM 544 N N . SER A 1 68 ? -3.041 -0.725 13.028 1.00 80.62 68 SER A N 1
ATOM 545 C CA . SER A 1 68 ? -2.761 -2.106 12.605 1.00 80.62 68 SER A CA 1
ATOM 546 C C . SER A 1 68 ? -2.530 -2.225 11.093 1.00 80.62 68 SER A C 1
ATOM 548 O O . SER A 1 68 ? -1.844 -3.146 10.651 1.00 80.62 68 SER A O 1
ATOM 550 N N . PHE A 1 69 ? -3.022 -1.264 10.301 1.00 79.06 69 PHE A N 1
ATOM 551 C CA . PHE A 1 69 ? -2.832 -1.233 8.848 1.00 79.06 69 PHE A CA 1
ATOM 552 C C . PHE A 1 69 ? -1.574 -0.489 8.400 1.00 79.06 69 PHE A C 1
ATOM 554 O O . PHE A 1 69 ? -1.079 -0.749 7.301 1.00 79.06 69 PHE A O 1
ATOM 561 N N . GLN A 1 70 ? -1.004 0.373 9.246 1.00 82.50 70 GLN A N 1
ATOM 562 C CA . GLN A 1 70 ? 0.216 1.122 8.921 1.00 82.50 70 GLN A CA 1
ATOM 563 C C . GLN A 1 70 ? 1.386 0.237 8.439 1.00 82.50 70 GLN A C 1
ATOM 565 O O . GLN A 1 70 ? 2.011 0.600 7.440 1.00 82.50 70 GLN A O 1
ATOM 570 N N . PRO A 1 71 ? 1.679 -0.940 9.036 1.00 82.00 71 PRO A N 1
ATOM 571 C CA . PRO A 1 71 ? 2.770 -1.802 8.574 1.00 82.00 71 PRO A CA 1
ATOM 572 C C . PRO A 1 71 ? 2.518 -2.390 7.182 1.00 82.00 71 PRO A C 1
ATOM 574 O O . PRO A 1 71 ? 3.448 -2.545 6.388 1.00 82.00 71 PRO A O 1
ATOM 577 N N . VAL A 1 72 ? 1.261 -2.724 6.879 1.00 83.69 72 VAL A N 1
ATOM 578 C CA . VAL A 1 72 ? 0.864 -3.307 5.591 1.00 83.69 72 VAL A CA 1
ATOM 579 C C . VAL A 1 72 ? 0.939 -2.244 4.498 1.00 83.69 72 VAL A C 1
ATOM 581 O O . VAL A 1 72 ? 1.587 -2.465 3.475 1.00 83.69 72 VAL A O 1
ATOM 584 N N . LEU A 1 73 ? 0.370 -1.064 4.751 1.00 81.44 73 LEU A N 1
ATOM 585 C CA . LEU A 1 73 ? 0.439 0.087 3.849 1.00 81.44 73 LEU A CA 1
ATOM 586 C C . LEU A 1 73 ? 1.885 0.528 3.601 1.00 81.44 73 LEU A C 1
ATOM 588 O O . LEU A 1 73 ? 2.259 0.766 2.457 1.00 81.44 73 LEU A O 1
ATOM 592 N N . SER A 1 74 ? 2.725 0.552 4.640 1.00 84.38 74 SER A N 1
ATOM 593 C CA . SER A 1 74 ? 4.154 0.851 4.508 1.00 84.38 74 SER A CA 1
ATOM 594 C C . SER A 1 74 ? 4.851 -0.085 3.523 1.00 84.38 74 SER A C 1
ATOM 596 O O . SER A 1 74 ? 5.520 0.378 2.600 1.00 84.38 74 SER A O 1
ATOM 598 N N . ARG A 1 75 ? 4.644 -1.403 3.654 1.00 84.44 75 ARG A N 1
ATOM 599 C CA . ARG A 1 75 ? 5.230 -2.388 2.731 1.00 84.44 75 ARG A CA 1
ATOM 600 C C . ARG A 1 75 ? 4.731 -2.214 1.302 1.00 84.44 75 ARG A C 1
ATOM 602 O O . ARG A 1 75 ? 5.528 -2.355 0.379 1.00 84.44 75 ARG A O 1
ATOM 609 N N . ILE A 1 76 ? 3.444 -1.921 1.120 1.00 85.12 76 ILE A N 1
ATOM 610 C CA . ILE A 1 76 ? 2.857 -1.695 -0.206 1.00 85.12 76 ILE A CA 1
ATOM 611 C C . ILE A 1 76 ? 3.493 -0.464 -0.860 1.00 85.12 76 ILE A C 1
ATOM 613 O O . ILE A 1 76 ? 3.967 -0.564 -1.987 1.00 85.12 76 ILE A O 1
ATOM 617 N N . LEU A 1 77 ? 3.580 0.659 -0.142 1.00 83.12 77 LEU A N 1
ATOM 618 C CA . LEU A 1 77 ? 4.155 1.912 -0.649 1.00 83.12 77 LEU A CA 1
ATOM 619 C C . LEU A 1 77 ? 5.646 1.783 -0.980 1.00 83.12 77 LEU A C 1
ATOM 621 O O . LEU A 1 77 ? 6.094 2.251 -2.025 1.00 83.12 77 LEU A O 1
ATOM 625 N N . ILE A 1 78 ? 6.407 1.101 -0.122 1.00 85.69 78 ILE A N 1
ATOM 626 C CA . ILE A 1 78 ? 7.820 0.786 -0.371 1.00 85.69 78 ILE A CA 1
ATOM 627 C C . ILE A 1 78 ? 7.965 -0.041 -1.652 1.00 85.69 78 ILE A C 1
ATOM 629 O O . ILE A 1 78 ? 8.841 0.230 -2.470 1.00 85.69 78 ILE A O 1
ATOM 633 N N . LYS A 1 79 ? 7.113 -1.053 -1.838 1.00 83.12 79 LYS A N 1
ATOM 634 C CA . LYS A 1 79 ? 7.175 -1.937 -3.004 1.00 83.12 79 LYS A CA 1
ATOM 635 C C . LYS A 1 79 ? 6.769 -1.218 -4.293 1.00 83.12 79 LYS A C 1
ATOM 637 O O . LYS A 1 79 ? 7.433 -1.414 -5.303 1.00 83.12 79 LYS A O 1
ATOM 642 N N . ASP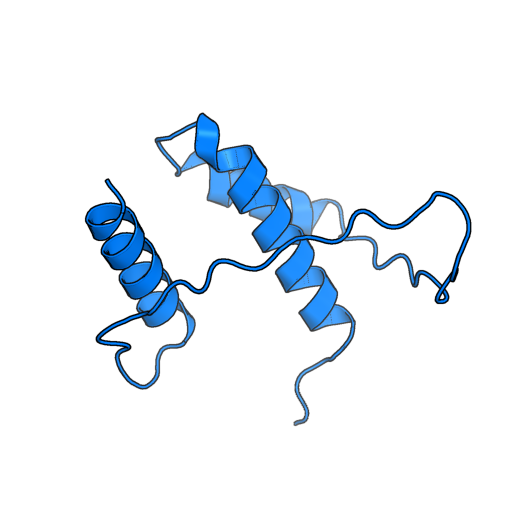 A 1 80 ? 5.742 -0.369 -4.244 1.00 81.12 80 ASP A N 1
ATOM 643 C CA . ASP A 1 80 ? 5.290 0.448 -5.378 1.00 81.12 80 ASP A CA 1
ATOM 644 C C . ASP A 1 80 ? 6.402 1.376 -5.886 1.00 81.12 80 ASP A C 1
ATOM 646 O O . ASP A 1 80 ? 6.737 1.354 -7.070 1.00 81.12 80 ASP A O 1
ATOM 650 N N . LYS A 1 81 ? 7.055 2.122 -4.981 1.00 81.69 81 LYS A N 1
ATOM 651 C CA . LYS A 1 81 ? 8.186 2.980 -5.363 1.00 81.69 81 LYS A CA 1
ATOM 652 C C . LYS A 1 81 ? 9.354 2.194 -5.954 1.00 81.69 81 LYS A C 1
ATOM 654 O O . LYS A 1 81 ? 9.953 2.652 -6.921 1.00 81.69 81 LYS A O 1
ATOM 659 N N . LYS A 1 82 ? 9.685 1.025 -5.394 1.00 80.56 82 LYS A N 1
ATOM 660 C CA . LYS A 1 82 ? 10.759 0.185 -5.945 1.00 80.56 82 LYS A CA 1
ATOM 661 C C . LYS A 1 82 ? 10.444 -0.257 -7.370 1.00 80.56 82 LYS A C 1
ATOM 663 O O . LYS A 1 82 ? 11.292 -0.085 -8.230 1.00 80.56 82 LYS A O 1
ATOM 668 N N . ILE A 1 83 ? 9.221 -0.722 -7.635 1.00 79.62 83 ILE A N 1
ATOM 669 C CA . ILE A 1 83 ? 8.794 -1.138 -8.981 1.00 79.62 83 ILE A CA 1
ATOM 670 C C . ILE A 1 83 ? 8.883 0.028 -9.978 1.00 79.62 83 ILE A C 1
ATOM 672 O O . ILE A 1 83 ? 9.365 -0.170 -11.088 1.00 79.62 83 ILE A O 1
ATOM 676 N N . LYS A 1 84 ? 8.478 1.241 -9.579 1.00 76.88 84 LYS A N 1
ATOM 677 C CA . LYS A 1 84 ? 8.577 2.450 -10.420 1.00 76.88 84 LYS A CA 1
ATOM 678 C C . LYS A 1 84 ? 10.017 2.875 -10.721 1.00 76.88 84 LYS A C 1
ATOM 680 O O . LYS A 1 84 ? 10.275 3.393 -11.797 1.00 76.88 84 LYS A O 1
ATOM 685 N N . LYS A 1 85 ? 10.954 2.660 -9.790 1.00 73.38 85 LYS A N 1
ATOM 686 C CA . LYS A 1 85 ? 12.394 2.870 -10.037 1.00 73.38 85 LYS A CA 1
ATOM 687 C C . LYS A 1 85 ? 12.986 1.800 -10.966 1.00 73.38 85 LYS A C 1
ATOM 689 O O . LYS A 1 85 ? 13.910 2.087 -11.711 1.00 73.38 85 LYS A O 1
ATOM 694 N N . GLU A 1 86 ? 12.464 0.578 -10.906 1.00 69.25 86 GLU A N 1
ATOM 695 C CA . GLU A 1 86 ? 12.936 -0.591 -11.667 1.00 69.25 86 GLU A CA 1
ATOM 696 C C . GLU A 1 86 ? 12.419 -0.601 -13.120 1.00 69.25 86 GLU A C 1
ATOM 698 O O . GLU A 1 86 ? 13.094 -1.097 -14.018 1.00 69.25 86 GLU A O 1
ATOM 703 N N . ARG A 1 87 ? 11.234 -0.028 -13.360 1.00 64.00 87 ARG A N 1
ATOM 704 C CA . ARG A 1 87 ? 10.680 0.266 -14.687 1.00 64.00 87 ARG A CA 1
ATOM 705 C C . ARG A 1 87 ? 10.227 1.726 -14.728 1.00 64.00 87 ARG A C 1
ATOM 707 O O . ARG A 1 87 ? 9.092 1.996 -14.318 1.00 64.00 87 ARG A O 1
ATOM 714 N N . PRO A 1 88 ? 11.080 2.661 -15.185 1.00 57.31 88 PRO A N 1
ATOM 715 C CA . PRO A 1 88 ? 10.601 3.997 -15.497 1.00 57.31 88 PRO A CA 1
ATOM 716 C C . PRO A 1 88 ? 9.512 3.884 -16.578 1.00 57.31 88 PRO A C 1
ATOM 718 O O . PRO A 1 88 ? 9.597 2.992 -17.427 1.00 57.31 88 PRO A O 1
ATOM 721 N N . PRO A 1 89 ? 8.458 4.714 -16.523 1.00 52.88 89 PRO A N 1
ATOM 722 C CA . PRO A 1 89 ? 7.459 4.741 -17.584 1.00 52.88 89 PRO A CA 1
ATOM 723 C C . PRO A 1 89 ? 8.156 5.027 -18.921 1.00 52.88 89 PRO A C 1
ATOM 725 O O . PRO A 1 89 ? 9.030 5.894 -18.982 1.00 52.88 89 PRO A O 1
ATOM 728 N N . GLU A 1 90 ? 7.807 4.263 -19.959 1.00 60.09 90 GLU A N 1
ATOM 729 C CA . GLU A 1 90 ? 8.196 4.601 -21.330 1.00 60.09 90 GLU A CA 1
ATOM 730 C C . GLU A 1 90 ? 7.601 5.980 -21.691 1.00 60.09 90 GLU A C 1
ATOM 732 O O . GLU A 1 90 ? 6.503 6.291 -21.212 1.00 60.09 90 GLU A O 1
ATOM 737 N N . PRO A 1 91 ? 8.350 6.819 -22.432 1.00 60.06 91 PRO A N 1
ATOM 738 C CA . PRO A 1 91 ? 7.961 8.190 -22.767 1.00 60.06 91 PRO A CA 1
ATOM 739 C C . PRO A 1 91 ? 6.702 8.283 -23.636 1.00 60.06 91 PRO A C 1
ATOM 741 O O . PRO A 1 91 ? 6.435 7.341 -24.417 1.00 60.06 91 PRO A O 1
#

Sequence (91 aa):
QLTYLKCEIISELNKRLGGESIKNIYFRLGEVKKKRKGEIKAAQVKIDLEKEELATIKENLKGVKNRSFQPVLSRILIKDKKIKKERPPEP